Protein AF-A0A3D3T1U8-F1 (afdb_monomer_lite)

Sequence (64 aa):
MASAAPPVRYPNVYGIDMPAANELIAHGRTIDQVAQAIGADWLIYQDIDDLIASAREGNPVVER

pLDDT: mean 91.06, std 5.62, range [63.0, 96.12]

Radius of gyration: 14.07 Å; chains: 1; bounding box: 34×21×34 Å

Structure (mmCIF, N/CA/C/O backbone):
data_AF-A0A3D3T1U8-F1
#
_entry.id   AF-A0A3D3T1U8-F1
#
loop_
_atom_site.group_PDB
_atom_site.id
_atom_site.type_symbol
_atom_site.label_atom_id
_atom_site.label_alt_id
_atom_site.label_comp_id
_atom_site.label_asym_id
_atom_site.label_entity_id
_atom_site.label_seq_id
_atom_site.pdbx_PDB_ins_code
_atom_site.Cartn_x
_atom_site.Cartn_y
_atom_site.Cartn_z
_atom_site.occupancy
_atom_site.B_iso_or_equiv
_atom_site.auth_seq_id
_atom_site.auth_comp_id
_atom_site.auth_asym_id
_atom_site.auth_atom_id
_atom_site.pdbx_PDB_model_num
ATOM 1 N N . MET A 1 1 ? -15.892 1.763 -2.652 1.00 78.56 1 MET A N 1
ATOM 2 C CA . MET A 1 1 ? -14.634 2.527 -2.818 1.00 78.56 1 MET A CA 1
ATOM 3 C C . MET A 1 1 ? -13.536 1.560 -3.245 1.00 78.56 1 MET A C 1
A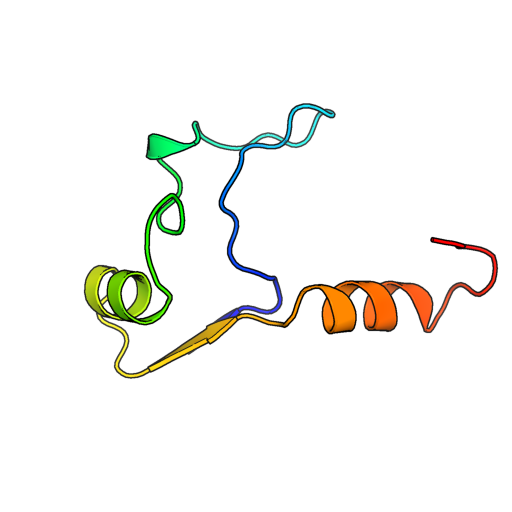TOM 5 O O . MET A 1 1 ? -13.526 0.448 -2.730 1.00 78.56 1 MET A O 1
ATOM 9 N N . ALA A 1 2 ? -12.657 1.926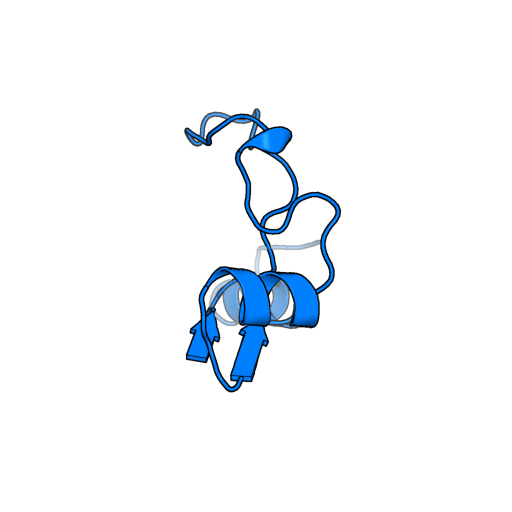 -4.181 1.00 85.31 2 ALA A N 1
ATOM 10 C CA . ALA A 1 2 ? -11.586 1.045 -4.661 1.00 85.31 2 ALA A CA 1
ATOM 11 C C . ALA A 1 2 ? -10.248 1.795 -4.728 1.00 85.31 2 ALA A C 1
ATOM 13 O O . ALA A 1 2 ? -10.195 2.916 -5.229 1.00 85.31 2 ALA A O 1
ATOM 14 N N . SER A 1 3 ? 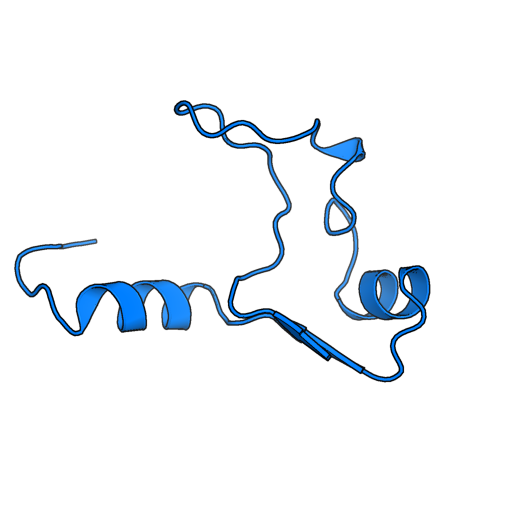-9.188 1.175 -4.215 1.00 90.25 3 SER A N 1
ATOM 15 C CA . SER A 1 3 ? -7.810 1.656 -4.299 1.00 90.25 3 SER A CA 1
ATOM 16 C C . SER A 1 3 ? -7.082 0.929 -5.426 1.00 90.25 3 SER A C 1
ATOM 18 O O . SER A 1 3 ? -7.00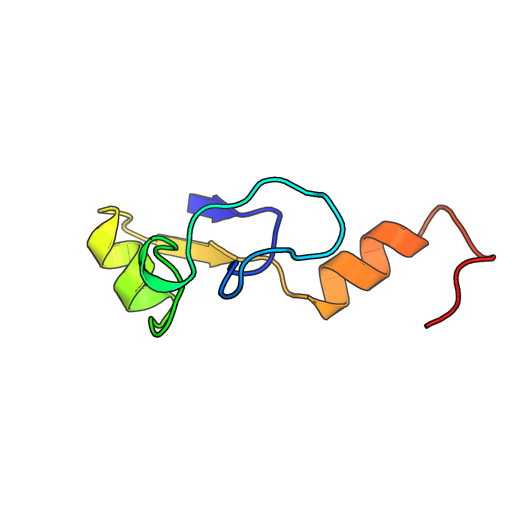0 -0.297 -5.409 1.00 90.25 3 SER A O 1
ATOM 20 N N . ALA A 1 4 ? -6.497 1.684 -6.359 1.00 92.56 4 ALA A N 1
ATOM 21 C CA . ALA A 1 4 ? -5.634 1.175 -7.436 1.00 92.56 4 ALA A CA 1
ATOM 22 C C . ALA A 1 4 ? -4.217 0.797 -6.953 1.00 92.56 4 ALA A C 1
ATOM 24 O O . ALA A 1 4 ? -3.271 0.737 -7.726 1.00 92.56 4 ALA A O 1
ATOM 25 N N . ALA A 1 5 ? -4.048 0.634 -5.647 1.00 91.62 5 ALA A N 1
ATOM 26 C CA . ALA A 1 5 ? -2.817 0.194 -5.020 1.00 91.62 5 ALA A CA 1
ATOM 27 C C . ALA A 1 5 ? -3.160 -0.791 -3.895 1.00 91.62 5 ALA A C 1
ATOM 29 O O . ALA A 1 5 ? -4.244 -0.671 -3.306 1.00 91.62 5 ALA A O 1
ATOM 30 N N . PRO A 1 6 ? -2.249 -1.714 -3.553 1.00 94.00 6 PRO A N 1
ATOM 31 C CA . PRO A 1 6 ? -2.326 -2.520 -2.341 1.00 94.00 6 PRO A CA 1
ATOM 32 C C . PRO A 1 6 ? -2.338 -1.658 -1.066 1.00 94.00 6 PRO A C 1
ATOM 34 O O . PRO A 1 6 ? -1.921 -0.496 -1.089 1.00 94.00 6 PRO A O 1
ATOM 37 N N . PRO A 1 7 ? -2.782 -2.203 0.080 1.00 93.44 7 PRO A N 1
ATOM 38 C CA . PRO A 1 7 ? -2.781 -1.466 1.338 1.00 93.44 7 PRO A CA 1
ATOM 39 C C . PRO A 1 7 ? -1.349 -1.114 1.772 1.00 93.44 7 PRO A C 1
ATOM 41 O O . PRO A 1 7 ? -0.524 -1.997 2.009 1.00 93.44 7 PRO A O 1
ATOM 44 N N . VAL A 1 8 ? -1.065 0.182 1.936 1.00 93.94 8 VAL A N 1
ATOM 45 C CA . VAL A 1 8 ? 0.253 0.674 2.371 1.00 93.94 8 VAL A CA 1
ATOM 46 C C . VAL A 1 8 ? 0.403 0.487 3.880 1.00 93.94 8 VAL A C 1
ATOM 48 O O . VAL A 1 8 ? -0.241 1.171 4.675 1.00 93.94 8 VAL A O 1
ATOM 51 N N . ARG A 1 9 ? 1.244 -0.472 4.280 1.00 93.38 9 ARG A N 1
ATOM 52 C CA . ARG A 1 9 ? 1.449 -0.860 5.691 1.00 93.38 9 ARG A CA 1
ATOM 53 C C . ARG A 1 9 ? 2.792 -0.419 6.269 1.00 93.38 9 ARG A C 1
ATOM 55 O O . ARG A 1 9 ? 2.966 -0.485 7.485 1.00 93.38 9 ARG A O 1
ATOM 62 N N . TYR A 1 10 ? 3.718 0.007 5.413 1.00 94.12 10 TYR A N 1
ATOM 63 C CA . TYR A 1 10 ? 5.091 0.347 5.774 1.00 94.12 10 TYR A CA 1
ATOM 64 C C . TYR A 1 10 ? 5.533 1.619 5.040 1.00 94.12 10 TYR A C 1
ATOM 66 O O . TYR A 1 10 ? 5.165 1.783 3.874 1.00 94.12 10 TYR A O 1
ATOM 74 N N . PRO A 1 11 ? 6.312 2.500 5.692 1.00 92.69 11 PRO A N 1
ATOM 75 C CA . PRO A 1 11 ? 6.888 3.668 5.042 1.00 92.69 11 PRO A CA 1
ATOM 76 C C . PRO A 1 11 ? 7.987 3.256 4.059 1.00 92.69 11 PRO A C 1
ATOM 78 O O . PRO A 1 11 ? 8.691 2.263 4.261 1.00 92.69 11 PRO A O 1
ATOM 81 N N . ASN A 1 12 ? 8.159 4.041 3.000 1.00 91.38 12 ASN A N 1
ATOM 82 C CA . ASN A 1 12 ? 9.262 3.872 2.067 1.00 91.38 12 ASN A CA 1
ATOM 83 C C . ASN A 1 12 ? 10.548 4.502 2.635 1.00 91.38 12 ASN A C 1
ATOM 85 O O . ASN A 1 12 ? 10.532 5.621 3.132 1.00 91.38 12 ASN A O 1
ATOM 89 N N . VAL A 1 13 ? 11.670 3.783 2.542 1.00 91.31 13 VAL A N 1
ATOM 90 C CA . VAL A 1 13 ? 13.000 4.246 2.999 1.00 91.31 13 VAL A CA 1
ATOM 91 C C . VAL A 1 13 ? 13.981 4.489 1.844 1.00 91.31 13 VAL A C 1
ATOM 93 O O . VAL A 1 13 ? 15.154 4.771 2.067 1.00 91.31 13 VAL A O 1
ATOM 96 N N . TYR A 1 14 ? 13.505 4.384 0.603 1.00 92.31 14 TYR A N 1
ATOM 97 C CA . TYR A 1 14 ? 14.287 4.498 -0.631 1.00 92.31 14 TYR A CA 1
ATOM 98 C C . TYR A 1 14 ? 14.059 5.831 -1.362 1.00 92.31 14 TYR A C 1
ATOM 100 O O . TYR A 1 14 ? 14.368 5.949 -2.545 1.00 92.31 14 TYR A O 1
ATOM 108 N N . GLY A 1 15 ? 13.541 6.844 -0.659 1.00 90.38 15 GLY A N 1
ATOM 109 C CA . GLY A 1 15 ? 13.452 8.222 -1.153 1.00 90.38 15 GLY A CA 1
ATOM 110 C C . GLY A 1 15 ? 12.054 8.703 -1.544 1.00 90.38 15 GLY A C 1
ATOM 111 O O . GLY A 1 15 ? 11.922 9.859 -1.935 1.00 90.38 15 GLY A O 1
ATOM 112 N N . ILE A 1 16 ? 11.012 7.871 -1.421 1.00 92.69 16 ILE A N 1
ATOM 113 C CA . ILE A 1 16 ? 9.621 8.342 -1.514 1.00 92.69 16 ILE A CA 1
ATOM 114 C C . ILE A 1 16 ? 9.175 8.797 -0.123 1.00 92.69 16 ILE A C 1
ATOM 116 O O . ILE A 1 16 ? 9.225 8.013 0.822 1.00 92.69 16 ILE A O 1
ATOM 120 N N . ASP A 1 17 ? 8.731 10.048 -0.012 1.00 93.75 17 ASP A N 1
ATOM 121 C CA . ASP A 1 17 ? 8.232 10.612 1.243 1.00 93.75 17 ASP A CA 1
ATOM 122 C C . ASP A 1 17 ? 6.927 9.924 1.679 1.00 93.75 17 ASP A C 1
ATOM 124 O O . ASP A 1 17 ? 5.965 9.836 0.911 1.00 93.75 17 ASP A O 1
ATOM 128 N N . MET A 1 18 ? 6.912 9.393 2.903 1.00 94.12 18 MET A N 1
ATOM 129 C CA . MET A 1 18 ? 5.768 8.711 3.505 1.00 94.12 18 MET A CA 1
ATOM 130 C C . MET A 1 18 ? 5.718 8.986 5.014 1.00 94.12 18 MET A C 1
ATOM 132 O O . MET A 1 18 ? 6.770 9.052 5.654 1.00 94.12 18 MET A O 1
ATOM 136 N N . PRO A 1 19 ? 4.512 9.088 5.603 1.00 92.00 19 PRO A N 1
ATOM 137 C CA . PRO A 1 19 ? 4.356 9.271 7.043 1.00 92.00 19 PRO A CA 1
ATOM 138 C C . PRO A 1 19 ? 4.827 8.028 7.814 1.00 92.00 19 PRO A C 1
ATOM 140 O O . PRO A 1 19 ? 5.032 6.953 7.237 1.00 92.00 19 PRO A O 1
ATOM 143 N N . ALA A 1 20 ? 4.995 8.152 9.131 1.00 92.06 20 ALA A N 1
ATOM 144 C CA . ALA A 1 20 ? 5.459 7.053 9.967 1.00 92.06 20 ALA A CA 1
ATOM 145 C C . ALA A 1 20 ? 4.481 5.865 9.933 1.00 92.06 20 ALA A C 1
ATOM 147 O O . ALA A 1 20 ? 3.286 6.008 9.677 1.00 92.06 20 ALA A O 1
ATOM 148 N N . ALA A 1 21 ? 4.978 4.656 10.213 1.00 90.56 21 ALA A N 1
ATOM 149 C CA . ALA A 1 21 ? 4.181 3.434 10.077 1.00 90.56 21 ALA A CA 1
ATOM 150 C C . ALA A 1 21 ? 2.862 3.480 10.874 1.00 90.56 21 ALA A C 1
ATOM 152 O O . ALA A 1 21 ? 1.825 3.058 10.379 1.00 90.56 21 ALA A O 1
ATOM 153 N N . ASN A 1 22 ? 2.883 4.043 12.082 1.00 91.56 22 ASN A N 1
ATOM 154 C CA . ASN A 1 22 ? 1.708 4.207 12.942 1.00 91.56 22 ASN A CA 1
ATOM 155 C C . ASN A 1 22 ? 0.684 5.232 12.419 1.00 91.56 22 ASN A C 1
ATOM 157 O O . ASN A 1 22 ? -0.470 5.199 12.846 1.00 91.56 22 ASN A O 1
ATOM 161 N N . GLU A 1 23 ? 1.088 6.123 11.517 1.00 92.62 23 GLU A N 1
ATOM 162 C CA . GLU A 1 23 ? 0.223 7.116 10.875 1.00 92.62 23 GLU A CA 1
ATOM 163 C C . GLU A 1 23 ? -0.471 6.552 9.623 1.00 92.62 23 GLU A C 1
ATOM 165 O O . GLU A 1 23 ? -1.470 7.100 9.157 1.00 92.62 23 GLU A O 1
ATOM 170 N N . LEU A 1 24 ? 0.000 5.418 9.095 1.00 93.38 24 LEU A N 1
ATOM 171 C CA . LEU A 1 24 ? -0.647 4.726 7.984 1.00 93.38 24 LEU A CA 1
ATOM 172 C C . LEU A 1 24 ? -1.920 4.021 8.469 1.00 93.38 24 LEU A C 1
ATOM 174 O O . LEU A 1 24 ? -1.882 3.113 9.302 1.00 93.38 24 LEU A O 1
ATOM 178 N N . ILE A 1 25 ? -3.072 4.374 7.894 1.00 94.69 25 ILE A N 1
ATOM 179 C CA . ILE A 1 25 ? -4.365 3.810 8.310 1.00 94.69 25 ILE A CA 1
ATOM 180 C C . ILE A 1 25 ? -4.432 2.284 8.151 1.00 94.69 25 ILE A C 1
ATOM 182 O O . ILE A 1 25 ? -5.034 1.604 8.978 1.00 94.69 25 ILE A O 1
ATOM 186 N N . ALA A 1 26 ? -3.760 1.725 7.143 1.00 94.31 26 ALA A N 1
ATOM 187 C CA . ALA A 1 26 ? -3.724 0.284 6.917 1.00 94.31 26 ALA A CA 1
ATOM 188 C C . ALA A 1 26 ? -2.681 -0.451 7.785 1.00 94.31 26 ALA A C 1
ATOM 190 O O . ALA A 1 26 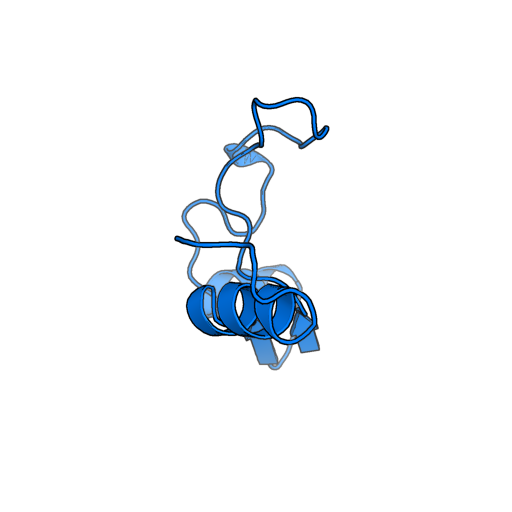? -2.640 -1.685 7.782 1.00 94.31 26 ALA A O 1
ATOM 191 N N . HIS A 1 27 ? -1.843 0.254 8.550 1.00 95.31 27 HIS A N 1
ATOM 192 C CA . HIS A 1 27 ? -0.865 -0.379 9.432 1.00 95.31 27 HIS A CA 1
ATOM 193 C C . HIS A 1 27 ? -1.558 -1.135 10.571 1.00 95.31 27 HIS A C 1
ATOM 195 O O . HIS A 1 27 ? -2.371 -0.574 11.302 1.00 95.31 27 HIS A O 1
ATO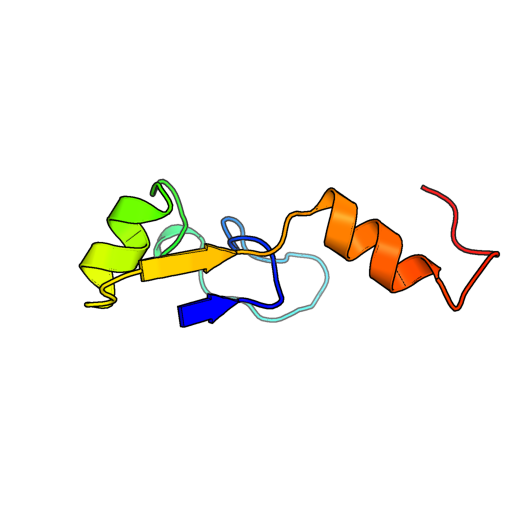M 201 N N . GLY A 1 28 ? -1.270 -2.435 10.687 1.00 92.81 28 GLY A N 1
ATOM 202 C CA . GLY A 1 28 ? -1.857 -3.311 11.708 1.00 92.81 28 GLY A CA 1
ATOM 203 C C . GLY A 1 28 ? -3.373 -3.537 11.606 1.00 92.81 28 GLY A C 1
ATOM 204 O O . GLY A 1 28 ? -3.936 -4.161 12.500 1.00 92.81 28 GLY A O 1
ATOM 205 N N . ARG A 1 29 ? -4.040 -3.051 10.546 1.00 94.62 29 ARG A N 1
ATOM 206 C CA . ARG A 1 29 ? -5.499 -3.149 10.374 1.00 94.62 29 ARG A CA 1
ATOM 207 C C . ARG A 1 29 ? -5.903 -4.078 9.231 1.00 94.62 29 ARG A C 1
ATOM 209 O O . ARG A 1 29 ? -5.208 -4.181 8.215 1.00 94.62 29 ARG A O 1
ATOM 216 N N . THR A 1 30 ? -7.037 -4.752 9.372 1.00 95.50 30 THR A N 1
ATOM 217 C CA . THR A 1 30 ? -7.693 -5.467 8.267 1.00 95.50 30 THR A CA 1
ATOM 218 C C . THR A 1 30 ? -8.390 -4.481 7.326 1.00 95.50 30 THR A C 1
ATOM 220 O O . THR A 1 30 ? -8.592 -3.319 7.674 1.00 95.50 30 THR A O 1
ATOM 223 N N . ILE A 1 31 ? -8.764 -4.929 6.124 1.00 93.94 31 ILE A N 1
ATOM 224 C CA . ILE A 1 31 ? -9.476 -4.080 5.153 1.00 93.94 31 ILE A CA 1
ATOM 225 C C . ILE A 1 31 ? -10.804 -3.587 5.743 1.00 93.94 31 ILE A C 1
ATOM 227 O O . ILE A 1 31 ? -11.093 -2.399 5.646 1.00 93.94 31 ILE A O 1
ATOM 231 N N . ASP A 1 32 ? -11.546 -4.454 6.439 1.00 94.94 32 ASP A N 1
ATOM 232 C CA . ASP A 1 32 ? -12.813 -4.091 7.090 1.00 94.94 32 ASP A CA 1
ATOM 233 C C . ASP A 1 32 ? -12.632 -3.009 8.161 1.00 94.94 32 ASP A C 1
ATOM 235 O O . ASP A 1 32 ? -13.406 -2.057 8.231 1.00 94.94 32 ASP A O 1
ATOM 239 N N . GLN A 1 33 ? -11.567 -3.105 8.965 1.00 95.88 33 GLN A N 1
ATOM 240 C CA . GLN A 1 33 ? -11.242 -2.086 9.967 1.00 95.88 33 GLN A CA 1
ATOM 241 C C . GLN A 1 33 ? -10.905 -0.740 9.322 1.00 95.88 33 GLN A C 1
ATOM 243 O O . GLN A 1 33 ? -11.261 0.306 9.863 1.00 95.88 33 GLN A O 1
ATOM 248 N N . VAL A 1 34 ? -10.230 -0.749 8.169 1.00 95.56 34 VAL A N 1
ATOM 249 C CA . VAL A 1 34 ? -9.956 0.479 7.414 1.00 95.56 34 VAL A CA 1
ATOM 250 C C . VAL A 1 34 ? -11.242 1.039 6.809 1.00 95.56 34 VAL A C 1
ATOM 252 O O . VAL A 1 34 ? -11.481 2.236 6.938 1.00 95.56 34 VAL A O 1
ATOM 255 N N . ALA A 1 35 ? -12.091 0.193 6.217 1.00 95.56 35 ALA A N 1
ATOM 256 C CA . ALA A 1 35 ? -13.380 0.589 5.653 1.00 95.56 35 ALA A CA 1
ATOM 257 C C . ALA A 1 35 ? -14.262 1.274 6.704 1.00 95.56 35 ALA A C 1
ATOM 259 O O . ALA A 1 35 ? -14.767 2.372 6.475 1.00 95.56 35 ALA A O 1
ATOM 260 N N . GLN A 1 36 ? -14.354 0.679 7.895 1.00 96.12 36 GLN A N 1
ATOM 261 C CA . GLN A 1 36 ? -15.082 1.252 9.019 1.00 96.12 36 GLN A CA 1
ATOM 262 C C . GLN A 1 36 ? -14.468 2.578 9.487 1.00 96.12 36 GLN A C 1
ATOM 264 O O . GLN A 1 36 ? -15.199 3.533 9.738 1.00 96.12 36 GLN A O 1
ATOM 269 N N . ALA A 1 37 ? -13.136 2.664 9.577 1.00 94.81 37 ALA A N 1
ATOM 270 C CA . ALA A 1 37 ? -12.441 3.871 10.024 1.00 94.81 37 ALA A CA 1
ATOM 271 C C . ALA A 1 37 ? -12.643 5.073 9.086 1.00 94.81 37 ALA A C 1
ATOM 273 O O . ALA A 1 37 ? -12.648 6.209 9.556 1.00 94.81 37 ALA A O 1
ATOM 274 N N . ILE A 1 38 ? -12.826 4.835 7.784 1.00 94.50 38 ILE A N 1
ATOM 275 C CA . ILE A 1 38 ? -13.083 5.889 6.787 1.00 94.50 38 ILE A CA 1
ATOM 276 C C . ILE A 1 38 ? -14.574 6.081 6.471 1.00 94.50 38 ILE A C 1
ATOM 278 O O . ILE A 1 38 ? -14.910 6.931 5.650 1.00 94.50 38 ILE A O 1
ATOM 282 N N . GLY A 1 39 ? -15.466 5.300 7.094 1.00 94.56 39 GLY A N 1
ATOM 283 C CA . GLY A 1 39 ? -16.912 5.364 6.861 1.00 94.56 39 GLY A CA 1
ATOM 284 C C . GLY A 1 39 ? -17.352 4.852 5.486 1.00 94.56 39 GLY A C 1
ATOM 285 O O . GLY A 1 39 ? -18.349 5.326 4.951 1.00 94.56 39 GLY A O 1
ATOM 286 N N . ALA A 1 40 ? -16.605 3.922 4.888 1.00 94.19 40 ALA A N 1
ATOM 287 C CA . ALA A 1 40 ? -16.966 3.313 3.615 1.00 94.19 40 ALA A CA 1
ATOM 288 C C . ALA A 1 40 ? -17.871 2.094 3.826 1.00 94.19 40 ALA A C 1
ATOM 290 O O . ALA A 1 40 ? -17.513 1.185 4.573 1.00 94.19 40 ALA A O 1
ATOM 291 N N . ASP A 1 41 ? -18.977 2.016 3.080 1.00 92.75 41 ASP A N 1
ATOM 292 C CA . ASP A 1 41 ? -19.828 0.816 3.044 1.00 92.75 41 ASP A CA 1
ATOM 293 C C . ASP A 1 41 ? -19.076 -0.402 2.490 1.00 92.75 41 ASP A C 1
ATOM 295 O O . ASP A 1 41 ? -19.342 -1.542 2.861 1.00 92.75 41 ASP A O 1
ATOM 299 N N . TRP A 1 42 ? -18.119 -0.154 1.586 1.00 91.50 42 TRP A N 1
ATOM 300 C CA . TRP A 1 42 ? -17.246 -1.181 1.035 1.00 91.50 42 TRP A CA 1
ATOM 301 C C . TRP A 1 42 ? -15.926 -0.606 0.510 1.00 91.50 42 TRP A C 1
ATOM 303 O O . TRP A 1 42 ? -15.904 0.445 -0.151 1.00 91.50 42 TRP A O 1
ATOM 313 N N . LEU A 1 43 ? -14.832 -1.327 0.762 1.00 94.06 43 LEU A N 1
ATOM 314 C CA . LEU A 1 43 ? -13.467 -0.969 0.384 1.00 94.06 43 LEU A CA 1
ATOM 315 C C . LEU A 1 43 ? -12.758 -2.171 -0.244 1.00 94.06 43 LEU A C 1
ATOM 317 O O . LEU A 1 43 ? -12.714 -3.246 0.348 1.00 94.06 43 LEU A O 1
ATOM 321 N N . ILE A 1 44 ? -12.160 -1.962 -1.415 1.00 94.31 44 ILE A N 1
ATOM 322 C CA . ILE A 1 44 ? -11.297 -2.941 -2.082 1.00 94.31 44 ILE A CA 1
ATOM 323 C C . ILE A 1 44 ? -9.924 -2.318 -2.321 1.00 94.31 44 ILE A C 1
ATOM 325 O O . ILE A 1 44 ? -9.829 -1.157 -2.726 1.00 94.31 44 ILE A O 1
ATOM 329 N N . TYR A 1 45 ? -8.875 -3.109 -2.113 1.00 94.88 45 TYR A N 1
ATOM 330 C CA . TYR A 1 45 ? -7.515 -2.806 -2.546 1.00 94.88 45 TYR A CA 1
ATOM 331 C C . TYR A 1 45 ? -7.128 -3.719 -3.706 1.00 94.88 45 TYR A C 1
ATOM 333 O O . TYR A 1 45 ? -7.564 -4.869 -3.748 1.00 94.88 45 TYR A O 1
ATOM 341 N N . GLN A 1 46 ? -6.299 -3.215 -4.618 1.00 94.94 46 GLN A N 1
ATOM 342 C CA . GLN A 1 46 ? -5.681 -4.045 -5.646 1.00 94.94 46 GLN A CA 1
ATOM 343 C C . GLN A 1 46 ? -4.747 -5.086 -5.011 1.00 94.94 46 GLN A C 1
ATOM 345 O O . GLN A 1 46 ? -4.082 -4.799 -4.010 1.00 94.94 46 GLN A O 1
ATOM 350 N N . ASP A 1 47 ? -4.683 -6.277 -5.604 1.00 93.94 47 ASP A N 1
ATOM 351 C CA . ASP A 1 47 ? -3.696 -7.284 -5.229 1.00 93.94 47 ASP A CA 1
ATOM 352 C C . ASP A 1 47 ? -2.279 -6.839 -5.635 1.00 93.94 47 ASP A C 1
ATOM 354 O O . ASP A 1 47 ? -2.078 -6.148 -6.639 1.00 93.94 47 ASP A O 1
ATOM 358 N N . ILE A 1 48 ? -1.275 -7.193 -4.833 1.00 92.19 48 ILE A N 1
ATOM 359 C CA . ILE A 1 48 ? 0.105 -6.803 -5.124 1.00 92.19 48 ILE A CA 1
ATOM 360 C C . ILE A 1 48 ? 0.678 -7.553 -6.325 1.00 92.19 48 ILE A C 1
ATOM 362 O O . ILE A 1 48 ? 1.430 -6.958 -7.098 1.00 92.19 48 ILE A O 1
ATOM 366 N N . ASP A 1 49 ? 0.302 -8.815 -6.517 1.00 92.75 49 ASP A N 1
ATOM 367 C CA . ASP A 1 49 ? 0.725 -9.596 -7.672 1.00 92.75 49 ASP A CA 1
ATOM 368 C C . ASP A 1 49 ? 0.082 -9.038 -8.951 1.00 92.75 49 ASP A C 1
ATOM 370 O O . ASP A 1 49 ? 0.774 -8.891 -9.963 1.00 92.75 49 ASP A O 1
ATOM 374 N N . ASP A 1 50 ? -1.182 -8.600 -8.882 1.00 92.56 50 ASP A N 1
ATOM 375 C CA . ASP A 1 50 ? -1.855 -7.912 -9.992 1.00 92.56 50 ASP A CA 1
ATOM 376 C C . ASP A 1 50 ? -1.172 -6.581 -10.326 1.00 92.56 50 ASP A C 1
ATOM 378 O O . ASP A 1 50 ? -0.949 -6.279 -11.497 1.00 92.56 50 ASP A O 1
ATOM 382 N N . LEU A 1 51 ? -0.791 -5.784 -9.320 1.00 92.19 51 LEU A N 1
ATOM 383 C CA . LEU A 1 51 ? -0.071 -4.527 -9.551 1.00 92.19 51 LEU A CA 1
ATOM 384 C C . LEU A 1 51 ? 1.284 -4.766 -10.236 1.00 92.19 51 LEU A C 1
ATOM 386 O O . LEU A 1 51 ? 1.642 -4.040 -11.166 1.00 92.19 51 LEU A O 1
ATOM 390 N N . ILE A 1 52 ? 2.033 -5.786 -9.805 1.00 90.12 52 ILE A N 1
ATOM 391 C CA . ILE A 1 52 ? 3.314 -6.162 -10.422 1.00 90.12 52 ILE A CA 1
ATOM 392 C C . ILE A 1 52 ? 3.099 -6.606 -11.872 1.00 90.12 52 ILE A C 1
ATOM 394 O O . ILE A 1 52 ? 3.857 -6.193 -12.752 1.00 90.12 52 ILE A O 1
ATOM 398 N N . ALA A 1 53 ? 2.077 -7.425 -12.133 1.00 90.75 53 ALA A N 1
ATOM 399 C CA . ALA A 1 53 ? 1.742 -7.881 -13.477 1.00 90.75 53 ALA A CA 1
ATOM 400 C C . ALA A 1 53 ? 1.364 -6.706 -14.393 1.00 90.75 53 ALA A C 1
ATOM 402 O O . ALA A 1 53 ? 1.940 -6.571 -15.474 1.00 90.75 53 ALA A O 1
ATOM 403 N N . SER A 1 54 ? 0.487 -5.805 -13.937 1.00 91.12 54 SER A N 1
ATOM 404 C CA . SER A 1 54 ? 0.082 -4.617 -14.699 1.00 91.12 54 SER A CA 1
ATOM 405 C C . SER A 1 54 ? 1.258 -3.688 -15.011 1.00 91.12 54 SER A C 1
ATOM 407 O O . SER A 1 54 ? 1.352 -3.167 -16.119 1.00 91.12 54 SER A O 1
ATOM 409 N N . ALA A 1 55 ? 2.200 -3.505 -14.080 1.00 88.56 55 ALA A N 1
ATOM 410 C CA . ALA A 1 55 ? 3.390 -2.685 -14.320 1.00 88.56 55 ALA A CA 1
ATOM 411 C C . ALA A 1 55 ? 4.338 -3.278 -15.385 1.00 88.56 55 ALA A C 1
ATOM 413 O O . ALA A 1 55 ? 5.130 -2.548 -15.983 1.00 88.56 55 ALA A O 1
ATOM 414 N N . ARG A 1 56 ? 4.265 -4.592 -15.636 1.00 88.06 56 ARG A N 1
ATOM 415 C CA . ARG A 1 56 ? 5.113 -5.307 -16.605 1.00 88.06 56 ARG A CA 1
ATOM 416 C C . ARG A 1 56 ? 4.539 -5.389 -18.005 1.00 88.06 56 ARG A C 1
ATOM 418 O O . ARG A 1 56 ? 5.310 -5.564 -18.941 1.00 88.06 56 ARG A O 1
ATOM 425 N N . GLU A 1 57 ? 3.225 -5.280 -18.162 1.00 86.50 57 GLU A N 1
ATOM 426 C CA . GLU A 1 57 ? 2.526 -5.544 -19.428 1.00 86.50 57 GLU A CA 1
ATOM 427 C C . GLU A 1 57 ? 3.075 -4.722 -20.616 1.00 86.50 57 GLU A C 1
ATOM 429 O O . GLU A 1 57 ? 3.031 -5.173 -21.758 1.00 86.50 57 GLU A O 1
ATOM 434 N N . GLY A 1 58 ? 3.690 -3.562 -20.354 1.00 82.69 58 GLY A N 1
ATOM 435 C CA . GLY A 1 58 ? 4.356 -2.726 -21.361 1.00 82.69 58 GLY A CA 1
ATOM 436 C C . GLY A 1 58 ? 5.890 -2.777 -21.385 1.00 82.69 58 GLY A C 1
ATOM 437 O O . GLY A 1 58 ? 6.495 -2.043 -22.166 1.00 82.69 58 GLY A O 1
ATOM 438 N N . ASN A 1 59 ? 6.542 -3.575 -20.533 1.00 84.06 59 ASN A N 1
ATOM 439 C CA . ASN A 1 59 ? 7.997 -3.558 -20.371 1.00 84.06 59 ASN A CA 1
ATOM 440 C C . ASN A 1 59 ? 8.597 -4.964 -20.122 1.00 84.06 59 ASN A C 1
ATOM 442 O O . ASN A 1 59 ? 8.848 -5.341 -18.973 1.00 84.06 59 ASN A O 1
ATOM 446 N N . PRO A 1 60 ? 8.879 -5.736 -21.191 1.00 80.06 60 PRO A N 1
ATOM 447 C CA . PRO A 1 60 ? 9.302 -7.135 -21.090 1.00 80.06 60 PRO A CA 1
ATOM 448 C C . PRO A 1 60 ? 10.726 -7.341 -20.549 1.00 80.06 60 PRO A C 1
ATOM 450 O O . PRO A 1 60 ? 11.096 -8.478 -20.282 1.00 80.06 60 PRO A O 1
ATOM 453 N N . VAL A 1 61 ? 11.532 -6.283 -20.384 1.00 85.88 61 VAL A N 1
ATOM 454 C CA . VAL A 1 61 ? 12.898 -6.388 -19.824 1.00 85.88 61 VAL A CA 1
ATOM 455 C C . VAL A 1 61 ? 12.938 -6.340 -18.292 1.00 85.88 61 VAL A C 1
ATOM 457 O O . VAL A 1 61 ? 14.001 -6.518 -17.703 1.00 85.88 61 VAL A O 1
ATOM 460 N N . VAL A 1 62 ? 11.807 -6.086 -17.628 1.00 79.44 62 VAL A N 1
ATOM 461 C CA . VAL A 1 62 ? 11.727 -6.050 -16.162 1.00 79.44 62 VAL A CA 1
ATOM 462 C C . VAL A 1 62 ? 11.430 -7.451 -15.623 1.00 79.44 62 VAL A C 1
ATOM 464 O O . VAL A 1 62 ? 10.295 -7.928 -15.676 1.00 79.44 62 VAL A O 1
ATOM 467 N N . GLU A 1 63 ? 12.454 -8.100 -15.070 1.00 76.12 63 GLU A N 1
ATOM 468 C CA . GLU A 1 63 ? 12.342 -9.395 -14.383 1.00 76.12 63 GLU A CA 1
ATOM 469 C C . GLU A 1 63 ? 12.059 -9.223 -12.872 1.00 76.12 63 GLU A C 1
ATOM 471 O O . GLU A 1 63 ? 12.052 -8.104 -12.359 1.00 76.12 63 GLU A O 1
ATOM 476 N N . ARG A 1 64 ? 11.680 -10.307 -12.171 1.00 63.00 64 ARG A N 1
ATOM 477 C CA . ARG A 1 64 ? 11.298 -10.274 -10.737 1.00 63.00 64 ARG A CA 1
ATOM 478 C C . ARG A 1 64 ? 12.510 -10.380 -9.832 1.00 63.00 64 ARG A C 1
ATOM 480 O O . ARG A 1 64 ? 13.352 -11.247 -10.130 1.00 63.00 64 ARG A O 1
#

Secondary structure (DSSP, 8-state):
-EESS----S---SS-----GGGSTTTT--HHHHHHHTT-S--EE--HHHHHHHHHTT-TT---

Foldseek 3Di:
DEAAAAQDQQDDPPPDDDDHNVPRLPHVDDLVSSCVVVVHPDYYYDDPVVVVVVVCPPPVVDDD